Protein AF-A0A2T4DTC5-F1 (afdb_monomer)

Solvent-accessible surface area (backbone atoms only — not comparable to full-atom values): 5803 Å² total; per-residue (Å²): 130,85,84,49,71,49,53,38,41,77,75,42,48,89,49,21,55,60,53,50,53,54,49,50,50,55,50,44,55,70,75,33,95,53,48,46,70,50,78,93,47,103,76,54,55,53,50,39,31,38,40,64,52,79,96,42,62,25,37,37,37,27,72,62,88,65,70,81,68,86,47,73,67,54,51,47,53,52,52,53,30,51,49,38,44,65,67,41,88,88,47,50,61,66,48,79,49,79,85

Radius of gyration: 14.16 Å; Cα contacts (8 Å, |Δi|>4): 123; chains: 1; bounding box: 33×29×36 Å

Mean predicted aligned error: 7.41 Å

Sequence (99 aa):
MELDFKYLLLKHGNGARYIFESACDKAFKKEFEKSFSVKCNPGDEGIDVFVGDFDKPLVVYQCKFFPESIGDSQKKQIRDSFKKAKESKEYDLKEGFHR

Organism: NCBI:txid1046115

Foldseek 3Di:
DPPALVVLCVVPPVCSVVVQLVVVVVVCVVVAVAKDADPDDPPPLQAGIWGDDQVDAIEGEGEDDDRPDCDPVNVVVVVSSVVSVCPDPSGHHPYYYYD

pLDDT: mean 76.36, std 10.96, range [37.5, 89.19]

Structure (mmCIF, N/CA/C/O backbone):
data_AF-A0A2T4DTC5-F1
#
_entry.id   AF-A0A2T4DTC5-F1
#
loop_
_atom_site.group_PDB
_atom_site.id
_atom_site.type_symbol
_atom_site.label_atom_id
_atom_site.label_alt_id
_atom_site.label_comp_id
_atom_site.label_asym_id
_atom_site.label_entity_id
_atom_site.label_seq_id
_atom_site.pdbx_PDB_ins_code
_atom_site.Cartn_x
_atom_site.Cartn_y
_atom_site.Cartn_z
_atom_site.occupancy
_atom_site.B_iso_or_equiv
_atom_site.auth_seq_id
_atom_site.auth_comp_id
_atom_site.auth_asym_id
_atom_site.auth_atom_id
_atom_site.pdbx_PDB_model_num
ATOM 1 N N . MET A 1 1 ? 14.225 -17.469 -14.967 1.00 41.00 1 MET A N 1
ATOM 2 C CA . MET A 1 1 ? 14.018 -16.009 -15.016 1.00 41.00 1 MET A CA 1
ATOM 3 C C . MET A 1 1 ? 12.957 -15.707 -13.979 1.00 41.00 1 MET A C 1
ATOM 5 O O . MET A 1 1 ? 11.806 -16.049 -14.212 1.00 41.00 1 MET A O 1
ATOM 9 N N . GLU A 1 2 ? 13.342 -15.216 -12.802 1.00 46.25 2 GLU A N 1
ATOM 10 C CA . GLU A 1 2 ? 12.349 -14.710 -11.850 1.00 46.25 2 GLU A CA 1
ATOM 11 C C . GLU A 1 2 ? 11.691 -13.491 -12.495 1.00 46.25 2 GLU A C 1
ATOM 13 O O . GLU A 1 2 ? 12.354 -12.502 -12.811 1.00 46.25 2 GLU A O 1
ATOM 18 N N . LEU A 1 3 ? 10.399 -13.611 -12.792 1.00 52.25 3 LEU A N 1
ATOM 19 C CA . LEU A 1 3 ? 9.573 -12.509 -13.269 1.00 52.25 3 LEU A CA 1
ATOM 20 C C . LEU A 1 3 ? 9.301 -11.588 -12.076 1.00 52.25 3 LEU A C 1
ATOM 22 O O . LEU A 1 3 ? 8.242 -11.645 -11.461 1.00 52.25 3 LEU A O 1
ATOM 26 N N . ASP A 1 4 ? 10.295 -10.780 -11.727 1.00 70.94 4 ASP A N 1
ATOM 27 C CA . ASP A 1 4 ? 10.138 -9.662 -10.801 1.00 70.94 4 ASP A CA 1
ATOM 28 C C . ASP A 1 4 ? 9.217 -8.598 -11.431 1.00 70.94 4 ASP A C 1
ATOM 30 O O . ASP A 1 4 ? 8.965 -8.590 -12.644 1.00 70.94 4 ASP A O 1
ATOM 34 N N . PHE A 1 5 ? 8.728 -7.648 -1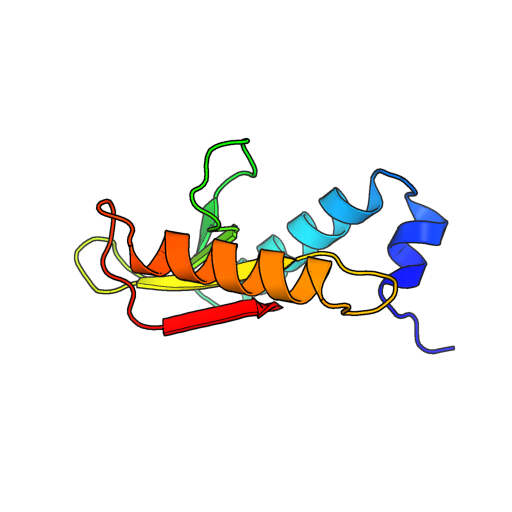0.640 1.00 74.12 5 PHE A N 1
ATOM 35 C CA . PHE A 1 5 ? 7.823 -6.601 -11.101 1.00 74.12 5 PHE A CA 1
ATOM 36 C C . PHE A 1 5 ? 8.424 -5.678 -12.179 1.00 74.12 5 PHE A C 1
ATOM 38 O O . PHE A 1 5 ? 7.699 -4.919 -12.826 1.00 74.12 5 PHE A O 1
ATOM 45 N N . LYS A 1 6 ? 9.722 -5.810 -12.477 1.00 78.88 6 LYS A N 1
ATOM 46 C CA . LYS A 1 6 ? 10.367 -5.285 -13.694 1.00 78.88 6 LYS A CA 1
ATOM 47 C C . LYS A 1 6 ? 9.679 -5.748 -14.981 1.00 78.88 6 LYS A C 1
ATOM 49 O O . LYS A 1 6 ? 9.658 -5.007 -15.960 1.00 78.88 6 LYS A O 1
ATOM 54 N N . TYR A 1 7 ? 9.052 -6.924 -14.984 1.00 82.62 7 TYR A N 1
ATOM 55 C CA . TYR A 1 7 ? 8.223 -7.373 -16.104 1.00 82.62 7 TYR A CA 1
ATOM 56 C C . TYR A 1 7 ? 7.047 -6.426 -16.378 1.00 82.62 7 TYR A C 1
ATOM 58 O O . TYR A 1 7 ? 6.712 -6.182 -17.537 1.00 82.62 7 TYR A O 1
ATOM 66 N N . LEU A 1 8 ? 6.446 -5.844 -15.333 1.00 82.62 8 LEU A N 1
ATOM 67 C CA . LEU A 1 8 ? 5.363 -4.877 -15.502 1.00 82.62 8 LEU A CA 1
ATOM 68 C C . LEU A 1 8 ? 5.867 -3.615 -16.204 1.00 82.62 8 LEU A C 1
ATOM 70 O O . LEU A 1 8 ? 5.189 -3.133 -17.109 1.00 82.62 8 LEU A O 1
ATOM 74 N N . LEU A 1 9 ? 7.066 -3.128 -15.855 1.00 83.31 9 LEU A N 1
ATOM 75 C CA . LEU A 1 9 ? 7.703 -2.014 -16.569 1.00 83.31 9 LEU A CA 1
ATOM 76 C C . LEU A 1 9 ? 7.946 -2.353 -18.038 1.00 83.31 9 LEU A C 1
ATOM 78 O O . LEU A 1 9 ? 7.578 -1.572 -18.910 1.00 83.31 9 LEU A O 1
ATOM 82 N N . LEU A 1 10 ? 8.528 -3.521 -18.316 1.00 84.88 10 LEU A 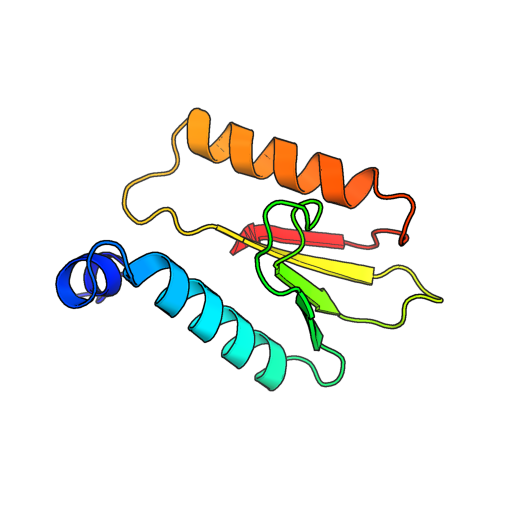N 1
ATOM 83 C CA . LEU A 1 10 ? 8.832 -3.950 -19.683 1.00 84.88 10 LEU A CA 1
ATOM 84 C C . LEU A 1 10 ? 7.573 -4.049 -20.552 1.00 84.88 10 LEU A C 1
ATOM 86 O O . LEU A 1 10 ? 7.602 -3.700 -21.728 1.00 84.88 10 LEU A O 1
ATOM 90 N N . LYS A 1 11 ? 6.465 -4.521 -19.976 1.00 87.31 11 LYS A N 1
ATOM 91 C CA . LYS A 1 11 ? 5.219 -4.764 -20.707 1.00 87.31 11 LYS A CA 1
ATOM 92 C C . LYS A 1 11 ? 4.312 -3.541 -20.815 1.0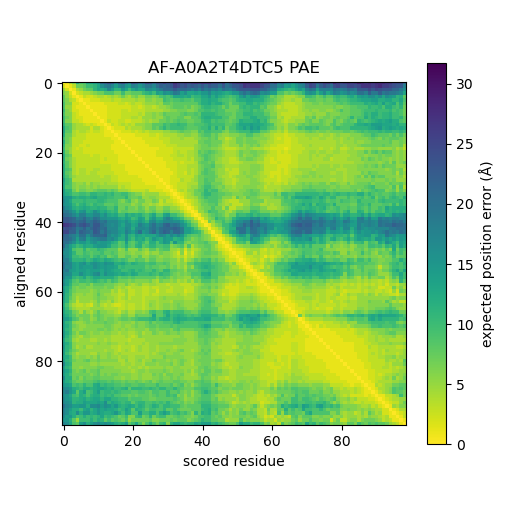0 87.31 11 LYS A C 1
ATOM 94 O O . LYS A 1 11 ? 3.598 -3.403 -21.804 1.00 87.31 11 LYS A O 1
ATOM 99 N N . HIS A 1 12 ? 4.291 -2.691 -19.792 1.00 85.00 12 HIS A N 1
ATOM 100 C CA . HIS A 1 12 ? 3.290 -1.631 -19.653 1.00 85.00 12 HIS A CA 1
ATOM 101 C C . HIS A 1 12 ? 3.886 -0.222 -19.536 1.00 85.00 12 HIS A C 1
ATOM 103 O O . HIS A 1 12 ? 3.126 0.747 -19.527 1.00 85.00 12 HIS A O 1
ATOM 109 N N . GLY A 1 13 ? 5.214 -0.078 -19.458 1.00 85.19 13 GLY A N 1
ATOM 110 C CA . GLY A 1 13 ? 5.895 1.213 -19.347 1.00 85.19 13 GLY A CA 1
ATOM 111 C C . GLY A 1 13 ? 5.328 2.060 -18.205 1.00 85.19 13 GLY A C 1
ATOM 112 O O . GLY A 1 13 ? 5.206 1.594 -17.073 1.00 85.19 13 GLY A O 1
ATOM 113 N N . ASN A 1 14 ? 4.894 3.284 -18.518 1.00 75.88 14 ASN A N 1
ATOM 114 C CA . ASN A 1 14 ? 4.276 4.203 -17.551 1.00 75.88 14 ASN A CA 1
ATOM 115 C C . ASN A 1 14 ? 2.978 3.659 -16.918 1.00 75.88 14 ASN A C 1
ATOM 117 O O . ASN A 1 14 ? 2.604 4.082 -15.828 1.00 75.88 14 ASN A O 1
ATOM 121 N N . GLY A 1 15 ? 2.303 2.703 -17.565 1.00 82.19 15 GLY A N 1
ATOM 122 C CA . GLY A 1 15 ? 1.110 2.040 -17.031 1.00 82.19 15 GLY A CA 1
ATOM 123 C C . GLY A 1 15 ? 1.409 0.944 -16.004 1.00 82.19 15 GLY A C 1
ATOM 124 O O . GLY A 1 15 ? 0.489 0.473 -15.339 1.00 82.19 15 GLY A O 1
ATOM 125 N N . ALA A 1 16 ? 2.673 0.540 -15.837 1.00 84.69 16 ALA A N 1
ATOM 126 C CA . ALA A 1 16 ? 3.066 -0.547 -14.937 1.00 84.69 16 ALA A CA 1
ATOM 127 C C . ALA A 1 16 ? 2.610 -0.322 -13.491 1.00 84.69 16 ALA A C 1
ATOM 129 O O . ALA A 1 16 ? 2.162 -1.259 -12.832 1.00 84.69 16 ALA A O 1
ATOM 130 N N . ARG A 1 17 ? 2.666 0.932 -13.031 1.00 80.38 17 ARG A N 1
ATOM 131 C CA . ARG A 1 17 ? 2.231 1.327 -11.690 1.00 80.38 17 ARG A CA 1
ATOM 132 C C . ARG A 1 17 ? 0.750 1.035 -11.455 1.00 80.38 17 ARG A C 1
ATOM 134 O O . ARG A 1 17 ? 0.407 0.402 -10.466 1.00 80.38 17 ARG A O 1
ATOM 141 N N . TYR A 1 18 ? -0.104 1.432 -12.394 1.00 80.69 18 TYR A N 1
ATOM 142 C CA . TYR A 1 18 ? -1.543 1.184 -12.304 1.00 80.69 18 TYR A CA 1
ATOM 143 C C . TYR A 1 18 ? -1.860 -0.319 -12.282 1.00 80.69 18 TYR A C 1
ATOM 145 O O . TYR A 1 18 ? -2.726 -0.775 -11.536 1.00 80.69 18 TYR A O 1
ATOM 153 N N . ILE A 1 19 ? -1.131 -1.113 -13.075 1.00 84.75 19 ILE A N 1
ATOM 154 C CA . ILE A 1 19 ? -1.295 -2.572 -13.094 1.00 84.75 19 ILE A CA 1
ATOM 155 C C . ILE A 1 19 ? -0.869 -3.196 -11.760 1.00 84.75 19 ILE A C 1
ATOM 157 O O . ILE A 1 19 ? -1.565 -4.083 -11.266 1.00 84.75 19 ILE A O 1
ATOM 161 N N . PHE A 1 20 ? 0.231 -2.726 -11.166 1.00 83.38 20 PHE A N 1
ATOM 162 C CA . PHE A 1 20 ? 0.678 -3.162 -9.843 1.00 83.38 20 PHE A CA 1
ATOM 163 C C . PHE A 1 20 ? -0.363 -2.840 -8.764 1.00 83.38 20 PHE A C 1
ATOM 165 O O . PHE A 1 20 ? -0.799 -3.739 -8.052 1.00 83.38 20 PHE A O 1
ATOM 172 N N . GLU A 1 21 ? -0.836 -1.594 -8.707 1.00 79.06 21 GLU A N 1
ATOM 173 C CA . GLU A 1 21 ? -1.861 -1.158 -7.748 1.00 79.06 21 GLU A CA 1
ATOM 174 C C . GLU A 1 21 ? -3.160 -1.973 -7.906 1.00 79.06 21 GLU A C 1
ATOM 176 O O . GLU A 1 21 ? -3.720 -2.460 -6.923 1.00 79.06 21 GLU A O 1
ATOM 181 N N . SER A 1 22 ? -3.597 -2.234 -9.145 1.00 81.94 22 SER A N 1
ATOM 182 C CA . SER A 1 22 ? -4.762 -3.090 -9.417 1.00 81.94 22 SER A CA 1
ATOM 183 C C . SER A 1 22 ? -4.548 -4.553 -9.002 1.00 81.94 22 SER A C 1
ATOM 185 O O . SER A 1 22 ? -5.495 -5.223 -8.583 1.00 81.94 22 SER A O 1
ATOM 187 N N . ALA A 1 23 ? -3.327 -5.076 -9.125 1.00 84.12 23 ALA A N 1
ATOM 188 C CA . ALA A 1 23 ? -3.000 -6.427 -8.680 1.00 84.12 23 ALA A CA 1
ATOM 189 C C . ALA A 1 23 ? -3.026 -6.535 -7.149 1.00 84.12 23 ALA A C 1
ATOM 191 O O . ALA A 1 23 ? -3.602 -7.490 -6.625 1.00 84.12 23 ALA A O 1
ATOM 192 N N . CYS A 1 24 ? -2.472 -5.545 -6.444 1.00 82.31 24 CYS A N 1
ATOM 193 C CA . CYS A 1 24 ? -2.540 -5.455 -4.988 1.00 82.31 24 CYS A CA 1
ATOM 194 C C . CYS A 1 24 ? -3.992 -5.395 -4.504 1.00 82.31 24 CYS A C 1
ATOM 196 O O . CYS A 1 24 ? -4.375 -6.197 -3.658 1.00 82.31 24 CYS A O 1
ATOM 198 N N . ASP A 1 25 ? -4.819 -4.530 -5.097 1.00 80.62 25 ASP A N 1
ATOM 199 C CA . ASP A 1 25 ? -6.252 -4.429 -4.790 1.00 80.62 25 ASP A CA 1
ATOM 200 C C . ASP A 1 25 ? -6.963 -5.793 -4.869 1.00 80.62 25 ASP A C 1
ATOM 202 O O . ASP A 1 25 ? -7.625 -6.236 -3.929 1.00 80.62 25 ASP A O 1
ATOM 206 N N . LYS A 1 26 ? -6.768 -6.514 -5.979 1.00 84.00 26 LYS A N 1
ATOM 207 C CA . LYS A 1 26 ? -7.349 -7.851 -6.169 1.00 84.00 26 LYS A CA 1
ATOM 208 C C . LYS A 1 26 ? -6.833 -8.865 -5.151 1.00 84.00 26 LYS A C 1
ATOM 210 O O . LYS A 1 26 ? -7.603 -9.720 -4.718 1.00 84.00 26 LYS A O 1
ATOM 215 N N . ALA A 1 27 ? -5.552 -8.795 -4.792 1.00 83.6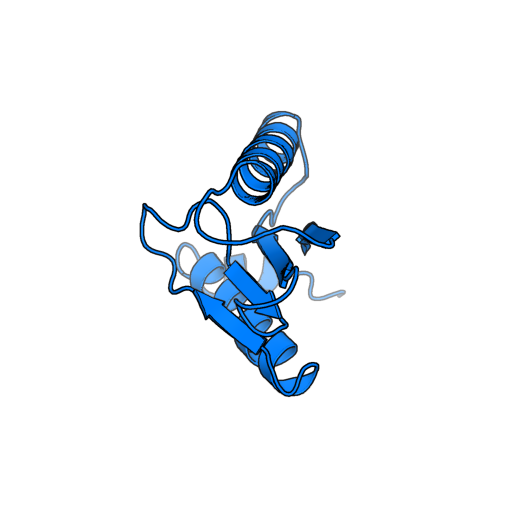9 27 ALA A N 1
ATOM 216 C CA . ALA A 1 27 ? -4.965 -9.677 -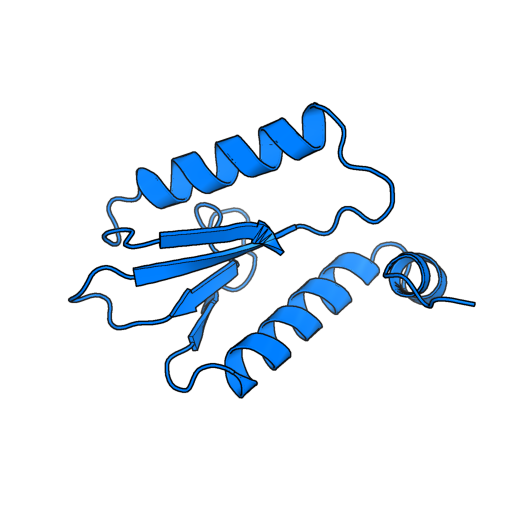3.791 1.00 83.69 27 ALA A CA 1
ATOM 217 C C . ALA A 1 27 ? -5.574 -9.420 -2.406 1.00 83.69 27 ALA A C 1
ATOM 219 O O . ALA A 1 27 ? -6.020 -10.364 -1.761 1.00 83.69 27 ALA A O 1
ATOM 220 N N . PHE A 1 28 ? -5.684 -8.156 -1.988 1.00 81.25 28 PHE A N 1
ATOM 221 C CA . PHE A 1 28 ? -6.276 -7.794 -0.701 1.00 81.25 28 PHE A CA 1
ATOM 222 C C . PHE A 1 28 ? -7.759 -8.161 -0.609 1.00 81.25 28 PHE A C 1
ATOM 224 O O . PHE A 1 28 ? -8.161 -8.740 0.395 1.00 81.25 28 PHE A O 1
ATOM 231 N N . LYS A 1 29 ? -8.541 -7.939 -1.673 1.00 82.50 29 LYS A N 1
ATOM 232 C CA . LYS A 1 29 ? -9.952 -8.367 -1.746 1.00 82.50 29 LYS A CA 1
ATOM 233 C C . LYS A 1 29 ? -10.153 -9.870 -1.641 1.00 82.50 29 LYS A C 1
ATOM 235 O O . LYS A 1 29 ? -11.218 -10.321 -1.235 1.00 82.50 29 LYS A O 1
ATOM 240 N N . LYS A 1 30 ? -9.159 -10.650 -2.062 1.00 85.81 30 LYS A N 1
ATOM 241 C CA . LYS A 1 30 ? -9.194 -12.107 -1.943 1.00 85.81 30 LYS A CA 1
ATOM 242 C C . LYS A 1 30 ? -8.767 -12.575 -0.552 1.00 85.81 30 LYS A C 1
ATOM 244 O O . LYS A 1 30 ? -9.297 -13.571 -0.074 1.00 85.81 30 LYS A O 1
ATOM 249 N N . GLU A 1 31 ? -7.808 -11.886 0.056 1.00 83.44 31 GLU A N 1
ATOM 250 C CA . GLU A 1 31 ? -7.245 -12.245 1.360 1.00 83.44 31 GLU A CA 1
ATOM 251 C C . GLU A 1 31 ? -8.145 -11.812 2.527 1.00 83.44 31 GLU A C 1
ATOM 253 O O . GLU A 1 31 ? -8.233 -12.507 3.536 1.00 83.44 31 GLU A O 1
ATOM 258 N N . PHE A 1 32 ? -8.837 -10.677 2.395 1.00 82.12 32 PHE A N 1
ATOM 259 C CA . PHE A 1 32 ? -9.607 -10.071 3.475 1.00 82.12 32 PHE A CA 1
ATOM 260 C C . PHE A 1 32 ? -11.052 -9.800 3.052 1.00 82.12 32 PHE A C 1
ATOM 262 O O . PHE A 1 32 ? -11.318 -9.040 2.125 1.00 82.12 32 PHE A O 1
ATOM 269 N N . GLU A 1 33 ? -12.003 -10.353 3.805 1.00 77.00 33 GLU A N 1
ATOM 270 C CA . GLU A 1 33 ? -13.444 -10.176 3.565 1.00 77.00 33 GLU A CA 1
ATOM 271 C C . GLU A 1 33 ? -13.906 -8.715 3.741 1.00 77.00 33 GLU A C 1
ATOM 273 O O . GLU A 1 33 ? -14.829 -8.262 3.071 1.00 77.00 33 GLU A O 1
ATOM 278 N N . LYS A 1 34 ? -13.223 -7.950 4.607 1.00 79.19 34 LYS A N 1
ATOM 279 C CA . LYS A 1 34 ? -13.496 -6.529 4.888 1.00 79.19 34 LYS A CA 1
ATOM 280 C C . LYS A 1 34 ? -12.389 -5.593 4.391 1.00 79.19 34 LYS A C 1
ATOM 282 O O . LYS A 1 34 ? -11.992 -4.678 5.111 1.00 79.19 34 LYS A O 1
ATOM 287 N N . SER A 1 35 ? -11.838 -5.841 3.203 1.00 77.38 35 SER A N 1
ATOM 288 C CA . SER A 1 35 ? -10.914 -4.888 2.576 1.00 77.38 35 SER A CA 1
ATOM 289 C C . SER A 1 35 ? -11.657 -3.840 1.761 1.00 77.38 35 SER A C 1
ATOM 291 O O . SER A 1 35 ? -12.487 -4.181 0.912 1.00 77.38 35 SER A O 1
ATOM 293 N N . PHE A 1 36 ? -11.263 -2.587 1.926 1.00 76.88 36 PHE A N 1
ATOM 294 C CA . PHE A 1 36 ? -11.726 -1.479 1.109 1.00 76.88 36 PHE A CA 1
ATOM 295 C C . PHE A 1 36 ? -10.525 -0.762 0.512 1.00 76.88 36 PHE A C 1
ATOM 297 O O . PHE A 1 36 ? -9.538 -0.475 1.189 1.00 76.88 36 PHE A O 1
ATOM 304 N N . SER A 1 37 ? -10.616 -0.488 -0.779 1.00 69.06 37 SER A N 1
ATOM 305 C CA . SER A 1 37 ? -9.527 0.079 -1.566 1.00 69.06 37 SER A CA 1
ATOM 306 C C . SER A 1 37 ? -9.825 1.542 -1.809 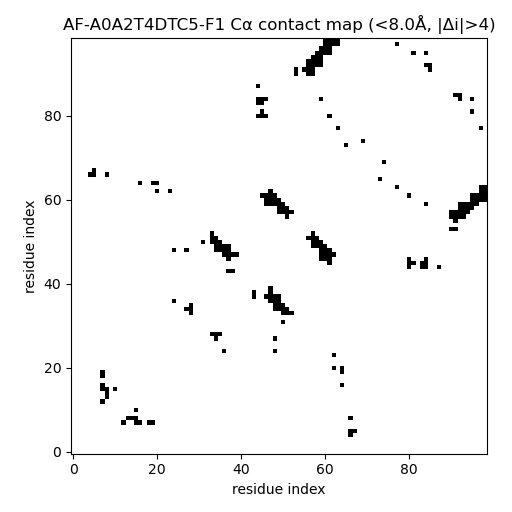1.00 69.06 37 SER A C 1
ATOM 308 O O . SER A 1 37 ? -10.919 1.886 -2.267 1.00 69.06 37 SER A O 1
ATOM 310 N N . VAL A 1 38 ? -8.855 2.398 -1.523 1.00 68.94 38 VAL A N 1
ATOM 311 C CA . VAL A 1 38 ? -8.983 3.829 -1.774 1.00 68.94 38 VAL A CA 1
ATOM 312 C C . VAL A 1 38 ? -8.447 4.087 -3.180 1.00 68.94 38 VAL A C 1
ATOM 314 O O . VAL A 1 38 ? -7.365 3.633 -3.553 1.00 68.94 38 VAL A O 1
ATOM 317 N N . LYS A 1 39 ? -9.260 4.718 -4.033 1.00 58.47 39 LYS A N 1
ATOM 318 C CA . LYS A 1 39 ? -8.844 5.017 -5.406 1.00 58.47 39 LYS A CA 1
ATOM 319 C C . LYS A 1 39 ? -7.812 6.131 -5.369 1.00 58.47 39 LYS A C 1
ATOM 321 O O . LYS A 1 39 ? -8.244 7.253 -5.153 1.00 58.47 39 LYS A O 1
ATOM 326 N N . CYS A 1 40 ? -6.567 5.810 -5.744 1.00 51.38 40 CYS A N 1
ATOM 327 C CA . CYS A 1 40 ? -5.460 6.745 -5.967 1.00 51.38 40 CYS A CA 1
ATOM 328 C C . CYS A 1 40 ? -5.927 8.063 -6.613 1.00 51.38 40 CYS A C 1
ATOM 330 O O . CYS A 1 40 ? -5.965 8.215 -7.836 1.00 51.38 40 CYS A O 1
ATOM 332 N N . ASN A 1 41 ? -6.271 9.024 -5.770 1.00 45.50 41 ASN A N 1
ATOM 333 C CA . ASN A 1 41 ? -6.485 10.418 -6.102 1.00 45.50 41 ASN A CA 1
ATOM 334 C C . ASN A 1 41 ? -5.349 11.186 -5.402 1.00 45.50 41 ASN A C 1
ATOM 336 O O . ASN A 1 41 ? -4.925 10.781 -4.313 1.00 45.50 41 ASN A O 1
ATOM 340 N N . PRO A 1 42 ? -4.787 12.266 -5.977 1.00 37.50 42 PRO A N 1
ATOM 341 C CA . PRO A 1 42 ? -3.807 13.078 -5.269 1.00 37.50 42 PRO A CA 1
ATOM 342 C C . PRO A 1 42 ? -4.502 13.747 -4.068 1.00 37.50 42 PRO A C 1
ATOM 344 O O . PRO A 1 42 ? -5.054 14.834 -4.186 1.00 37.50 42 PRO A O 1
ATOM 347 N N . GLY A 1 43 ? -4.536 13.040 -2.934 1.00 44.78 43 GLY A N 1
ATOM 348 C CA . GLY A 1 43 ? -5.364 13.362 -1.770 1.00 44.78 43 GLY A CA 1
ATOM 349 C C . GLY A 1 43 ? -5.526 12.237 -0.731 1.00 44.78 43 GLY A C 1
ATOM 350 O O . GLY A 1 43 ? -5.818 12.558 0.411 1.00 44.78 43 GLY A O 1
ATOM 351 N N . ASP A 1 44 ? -5.262 10.964 -1.057 1.00 54.12 44 ASP A N 1
ATOM 352 C CA . ASP A 1 44 ? -5.660 9.792 -0.231 1.00 54.12 44 ASP A CA 1
ATOM 353 C C . ASP A 1 44 ? -4.894 9.547 1.085 1.00 54.12 44 ASP A C 1
ATOM 355 O O . ASP A 1 44 ? -4.848 8.427 1.590 1.00 54.12 44 ASP A O 1
ATOM 359 N N . GLU A 1 45 ? -4.215 10.554 1.634 1.00 54.56 45 GLU A N 1
ATOM 360 C CA . GLU A 1 45 ? -3.473 10.449 2.905 1.00 54.56 45 GLU A CA 1
ATOM 361 C C . GLU A 1 45 ? -2.433 9.304 2.984 1.00 54.56 45 GLU A C 1
ATOM 363 O O . GLU A 1 45 ? -1.844 9.059 4.033 1.00 54.56 45 GLU A O 1
ATOM 368 N N . GLY A 1 46 ? -2.124 8.643 1.862 1.00 57.69 46 GLY A N 1
ATOM 369 C CA . GLY A 1 46 ? -1.202 7.509 1.795 1.00 57.69 46 GLY A CA 1
ATOM 370 C C . GLY A 1 46 ? -1.842 6.129 1.978 1.00 57.69 46 GLY A C 1
ATOM 371 O O . GLY A 1 46 ? -1.090 5.172 2.126 1.00 57.69 46 GLY A O 1
ATOM 372 N N . ILE A 1 47 ? -3.170 5.999 1.968 1.00 63.75 47 ILE A N 1
ATOM 373 C CA . ILE A 1 47 ? -3.879 4.714 2.079 1.00 63.75 47 ILE A CA 1
ATOM 374 C C . ILE A 1 47 ? -4.139 4.159 0.683 1.00 63.75 47 ILE A C 1
ATOM 376 O O . ILE A 1 47 ? -4.798 4.811 -0.118 1.00 63.75 47 ILE A O 1
ATOM 380 N N . ASP A 1 48 ? -3.680 2.939 0.414 1.00 67.56 48 ASP A N 1
ATOM 381 C CA . ASP A 1 48 ? -4.055 2.228 -0.812 1.00 67.56 48 ASP A CA 1
ATOM 382 C C . ASP A 1 48 ? -5.178 1.215 -0.516 1.00 67.56 48 ASP A C 1
ATOM 384 O O . ASP A 1 48 ? -6.158 1.115 -1.257 1.00 67.56 48 ASP A O 1
ATOM 388 N N . VAL A 1 49 ? -5.090 0.510 0.619 1.00 69.44 49 VAL A N 1
ATOM 389 C CA . VAL A 1 49 ? -6.130 -0.399 1.124 1.00 69.44 49 VAL A CA 1
ATOM 390 C C . VAL A 1 49 ? -6.222 -0.288 2.644 1.00 69.44 49 VAL A C 1
ATOM 392 O O . VAL A 1 49 ? -5.204 -0.168 3.321 1.00 69.44 49 VAL A O 1
ATOM 395 N N . PHE A 1 50 ? -7.425 -0.393 3.201 1.00 79.38 50 PHE A N 1
ATOM 396 C CA . PHE A 1 50 ? -7.613 -0.630 4.631 1.00 79.38 50 PHE A CA 1
ATOM 397 C C . PHE A 1 50 ? -8.495 -1.854 4.882 1.00 79.38 50 PHE A C 1
ATOM 399 O O . PHE A 1 50 ? -9.313 -2.238 4.045 1.00 79.38 50 PHE A O 1
ATOM 406 N N . VAL A 1 51 ? -8.307 -2.477 6.044 1.00 77.62 51 VAL A N 1
ATOM 407 C CA . VAL A 1 51 ? -9.086 -3.626 6.511 1.00 77.62 51 VAL A CA 1
ATOM 408 C C . VAL A 1 51 ? -9.675 -3.304 7.879 1.00 77.62 51 VAL A C 1
ATOM 410 O O . VAL A 1 51 ? -8.937 -2.982 8.814 1.00 77.62 51 VAL A O 1
ATOM 413 N N . GLY A 1 52 ? -10.999 -3.412 7.997 1.00 77.38 52 GLY A N 1
ATOM 414 C CA . GLY A 1 52 ? -11.726 -3.162 9.242 1.00 77.38 52 GLY A CA 1
ATOM 415 C C . GLY A 1 52 ? -12.987 -2.319 9.063 1.00 77.38 52 GLY A C 1
ATOM 416 O O . GLY A 1 52 ? -13.428 -2.065 7.946 1.00 77.38 52 GLY A O 1
ATOM 417 N N . ASP A 1 53 ? -13.558 -1.908 10.194 1.00 75.00 53 ASP A N 1
ATOM 418 C CA . ASP A 1 53 ? -14.715 -1.013 10.279 1.00 75.00 53 ASP A CA 1
ATOM 419 C C . ASP A 1 53 ? -14.239 0.322 10.878 1.00 75.00 53 ASP A C 1
ATOM 421 O O . ASP A 1 53 ? -13.475 0.289 11.839 1.00 75.00 53 ASP A O 1
ATOM 425 N N . PHE A 1 54 ? -14.683 1.472 10.356 1.00 71.44 54 PHE A N 1
ATOM 426 C CA . PHE A 1 54 ? -14.226 2.807 10.802 1.00 71.44 54 PHE A CA 1
ATOM 427 C C . PHE A 1 54 ? -14.501 3.111 12.284 1.00 71.44 54 PHE A C 1
ATOM 429 O O . PHE A 1 54 ? -13.809 3.928 12.880 1.00 71.44 54 PHE A O 1
ATOM 436 N N . ASP A 1 55 ? -15.457 2.412 12.899 1.00 74.38 55 ASP A N 1
ATOM 437 C CA . ASP A 1 55 ? -15.755 2.513 14.335 1.00 74.38 55 ASP A CA 1
ATOM 438 C C . ASP A 1 55 ? -14.692 1.824 15.219 1.00 74.38 55 ASP A C 1
ATOM 440 O O . ASP A 1 55 ? -14.811 1.786 16.447 1.00 74.38 55 ASP A O 1
ATOM 444 N N . LYS A 1 56 ? -13.674 1.205 14.607 1.00 77.44 56 LYS A N 1
ATOM 445 C CA . LYS A 1 56 ? -12.564 0.509 15.264 1.00 77.44 56 LYS A CA 1
ATOM 446 C C . LYS A 1 56 ? -11.233 0.893 14.607 1.00 77.44 56 LYS A C 1
ATOM 448 O O . LYS A 1 56 ? -11.207 1.251 13.433 1.00 77.44 56 LYS A O 1
ATOM 453 N N . PRO A 1 57 ? -10.103 0.724 15.317 1.00 77.56 57 PRO A N 1
ATOM 454 C CA . PRO A 1 57 ? -8.790 0.915 14.719 1.00 77.56 57 PRO A CA 1
ATOM 455 C C . PRO A 1 57 ? -8.586 0.050 13.463 1.00 77.56 57 PRO A C 1
ATOM 457 O O . PRO A 1 57 ? -8.750 -1.175 13.511 1.00 77.56 57 PRO A O 1
ATOM 460 N N . LEU A 1 58 ? -8.211 0.689 12.354 1.00 82.50 58 LEU A N 1
ATOM 461 C CA . LEU A 1 58 ? -8.050 0.082 11.032 1.00 82.50 58 LEU A CA 1
ATOM 462 C C . LEU A 1 58 ? -6.635 -0.460 10.822 1.00 82.50 58 LEU A C 1
ATOM 464 O O . LEU A 1 58 ? -5.653 0.090 11.326 1.00 82.50 58 LEU A O 1
ATOM 468 N N . VAL A 1 59 ? -6.514 -1.513 10.014 1.00 80.88 59 VAL A N 1
ATOM 469 C CA . VAL A 1 59 ? -5.220 -1.939 9.466 1.00 80.88 59 VAL A CA 1
ATOM 470 C C . VAL A 1 59 ? -5.053 -1.316 8.087 1.00 80.88 59 VAL A C 1
ATOM 472 O O . VAL A 1 59 ? -5.898 -1.525 7.219 1.00 80.88 59 VAL A O 1
ATOM 475 N N . VAL A 1 60 ? -3.971 -0.566 7.878 1.00 81.69 60 VAL A N 1
ATOM 476 C CA . VAL A 1 60 ? -3.700 0.137 6.616 1.00 81.69 60 VAL A CA 1
ATOM 477 C C . VAL A 1 60 ? -2.567 -0.539 5.851 1.00 81.69 60 VAL A C 1
ATOM 479 O O . VAL A 1 60 ? -1.494 -0.813 6.389 1.00 81.69 60 VAL A O 1
ATOM 482 N N . TYR A 1 61 ? -2.789 -0.757 4.561 1.00 81.38 61 TYR A N 1
ATOM 483 C CA . TYR A 1 61 ? -1.810 -1.268 3.615 1.00 81.38 61 TYR A CA 1
ATOM 484 C C . TYR A 1 61 ? -1.499 -0.204 2.563 1.00 81.38 61 TYR A C 1
ATOM 486 O O . TYR A 1 61 ? -2.396 0.389 1.961 1.00 81.38 61 TYR A O 1
ATOM 494 N N . GLN A 1 62 ? -0.206 0.015 2.337 1.00 78.69 62 GLN A N 1
ATOM 495 C CA . GLN A 1 62 ? 0.308 0.943 1.336 1.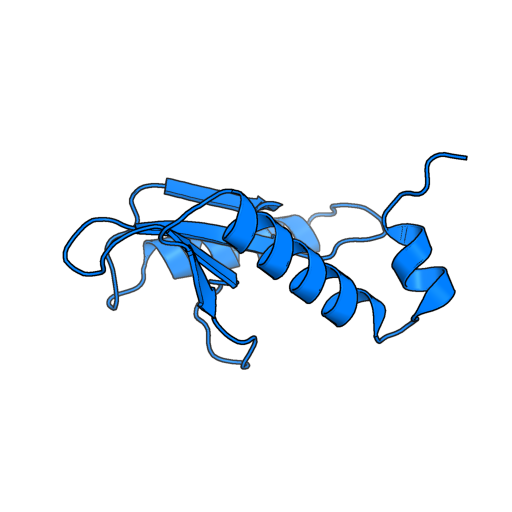00 78.69 62 GLN A CA 1
ATOM 496 C C . GLN A 1 62 ? 1.096 0.159 0.287 1.00 78.69 62 GLN A C 1
ATOM 498 O O . GLN A 1 62 ? 2.011 -0.594 0.623 1.00 78.69 62 GLN A O 1
ATOM 503 N N . CYS A 1 63 ? 0.742 0.329 -0.979 1.00 78.44 63 CYS A N 1
ATOM 504 C CA . CYS A 1 63 ? 1.339 -0.344 -2.122 1.00 78.44 63 CYS A CA 1
ATOM 505 C C . CYS A 1 63 ? 2.226 0.662 -2.853 1.00 78.44 63 CYS A C 1
ATOM 507 O O . CYS A 1 63 ? 1.737 1.581 -3.511 1.00 78.44 63 CYS A O 1
ATOM 509 N N . LYS A 1 64 ? 3.550 0.525 -2.739 1.00 77.88 64 LYS A N 1
ATOM 510 C CA . LYS A 1 64 ? 4.484 1.462 -3.381 1.00 77.88 64 LYS A CA 1
ATOM 511 C C . LYS A 1 64 ? 5.292 0.748 -4.451 1.00 77.88 64 LYS A C 1
ATOM 513 O O . LYS A 1 64 ? 6.154 -0.075 -4.168 1.00 77.88 64 LYS A O 1
ATOM 518 N N . PHE A 1 65 ? 5.050 1.124 -5.703 1.00 80.38 65 PHE A N 1
ATOM 519 C CA . PHE A 1 65 ? 5.741 0.527 -6.836 1.00 80.38 65 PHE A CA 1
ATOM 520 C C . PHE A 1 65 ? 7.162 1.092 -7.005 1.00 80.38 65 PHE A C 1
ATOM 522 O O . PHE A 1 65 ? 7.351 2.155 -7.600 1.00 80.38 65 PHE A O 1
ATOM 529 N N . PHE A 1 66 ? 8.166 0.366 -6.499 1.00 83.81 66 PHE A N 1
ATOM 530 C CA . PHE A 1 66 ? 9.593 0.683 -6.649 1.00 83.81 66 PHE A CA 1
ATOM 531 C C . PHE A 1 66 ? 10.322 -0.405 -7.455 1.00 83.81 66 PHE A C 1
ATOM 533 O O . PHE A 1 66 ? 10.994 -1.254 -6.878 1.00 83.81 66 PHE A O 1
ATOM 540 N N . PRO A 1 67 ? 10.209 -0.396 -8.795 1.00 74.69 67 PRO A N 1
ATOM 541 C CA . PRO A 1 67 ? 10.693 -1.488 -9.647 1.00 74.69 67 PRO A CA 1
ATOM 542 C C . PRO A 1 67 ? 12.220 -1.577 -9.787 1.00 74.69 67 PRO A C 1
ATOM 544 O O . PRO A 1 67 ? 12.730 -2.542 -10.356 1.00 74.69 67 PRO A O 1
ATOM 547 N N . GLU A 1 68 ? 12.955 -0.569 -9.318 1.00 80.25 68 GLU A N 1
ATOM 548 C CA . GLU A 1 68 ? 14.415 -0.596 -9.311 1.00 80.25 68 GLU A CA 1
ATOM 549 C C . GLU A 1 68 ? 14.966 -1.021 -7.951 1.00 80.25 68 GLU A C 1
ATOM 551 O O . GLU A 1 68 ? 15.175 -2.205 -7.703 1.00 80.25 68 GLU A O 1
ATOM 556 N N . SER A 1 69 ? 15.248 -0.049 -7.085 1.00 78.44 69 SER A N 1
ATOM 557 C CA . SER A 1 69 ? 15.840 -0.261 -5.771 1.00 78.44 69 SER A CA 1
ATOM 558 C C . SER A 1 69 ? 15.279 0.742 -4.764 1.00 78.44 69 SER A C 1
ATOM 560 O O . SER A 1 69 ? 14.793 1.819 -5.123 1.00 78.44 69 SER A O 1
ATOM 562 N N . ILE A 1 70 ? 15.330 0.376 -3.483 1.00 83.50 70 ILE A N 1
ATOM 563 C CA . ILE A 1 70 ? 14.857 1.224 -2.387 1.00 83.50 70 ILE A CA 1
ATOM 564 C C . ILE A 1 70 ? 16.023 2.088 -1.886 1.00 83.50 70 ILE A C 1
ATOM 566 O O . ILE A 1 70 ? 16.801 1.679 -1.020 1.00 83.50 70 ILE A O 1
ATOM 570 N N . GLY A 1 71 ? 16.130 3.299 -2.432 1.00 86.44 71 GLY A N 1
ATOM 571 C CA . GLY A 1 71 ? 17.051 4.341 -1.978 1.00 86.44 71 GLY A CA 1
ATOM 572 C C . GLY A 1 71 ? 16.442 5.258 -0.914 1.00 86.44 71 GLY A C 1
ATOM 573 O O . GLY A 1 71 ? 15.319 5.061 -0.445 1.00 86.44 71 GLY A O 1
ATOM 574 N N . ASP A 1 72 ? 17.173 6.302 -0.523 1.00 89.19 72 ASP A N 1
ATOM 575 C CA . ASP A 1 72 ? 16.739 7.209 0.550 1.00 89.19 72 ASP A CA 1
ATOM 576 C C . ASP A 1 72 ? 15.476 7.999 0.203 1.00 89.19 72 ASP A C 1
ATOM 578 O O . ASP A 1 72 ? 14.651 8.258 1.082 1.00 89.19 72 ASP A O 1
ATOM 582 N N . SER A 1 73 ? 15.280 8.312 -1.081 1.00 85.19 73 SER A N 1
ATOM 583 C CA . SER A 1 73 ? 14.055 8.945 -1.574 1.00 85.19 73 SER A CA 1
ATOM 584 C C . SER A 1 73 ? 12.844 8.022 -1.400 1.00 85.19 73 SER A C 1
ATOM 586 O O . SER A 1 73 ? 11.838 8.428 -0.819 1.00 85.19 73 SER A O 1
ATOM 588 N N . GLN A 1 74 ? 12.960 6.747 -1.790 1.00 85.94 74 GLN A N 1
ATOM 589 C CA . GLN A 1 74 ? 11.900 5.747 -1.617 1.00 85.94 74 GLN A CA 1
ATOM 590 C C . GLN A 1 74 ? 11.617 5.494 -0.130 1.00 85.94 74 GLN A C 1
ATOM 592 O O . GLN A 1 74 ? 10.462 5.504 0.293 1.00 85.94 74 GLN A O 1
ATOM 597 N N . LYS A 1 75 ? 12.659 5.374 0.705 1.00 86.62 75 LYS A N 1
ATOM 598 C CA . LYS A 1 75 ? 12.508 5.261 2.169 1.00 86.62 75 LYS A CA 1
ATOM 599 C C . LYS A 1 75 ? 11.822 6.482 2.771 1.00 86.62 75 LYS A C 1
ATOM 601 O O . LYS A 1 75 ? 11.033 6.351 3.704 1.00 86.62 75 LYS A O 1
ATOM 606 N N . LYS A 1 76 ? 12.131 7.686 2.283 1.00 87.06 76 LYS A N 1
ATOM 607 C CA . LYS A 1 76 ? 11.453 8.912 2.713 1.00 87.06 76 LYS A CA 1
ATOM 608 C C . LYS A 1 76 ? 9.976 8.874 2.325 1.00 87.06 76 LYS A C 1
ATOM 610 O O . LYS A 1 76 ? 9.147 9.130 3.185 1.00 87.06 76 LYS A O 1
ATOM 615 N N . GLN A 1 77 ? 9.646 8.470 1.100 1.00 82.12 77 GLN A N 1
ATOM 616 C CA . GLN A 1 77 ? 8.254 8.318 0.664 1.00 82.12 77 GLN A CA 1
ATOM 617 C C . GLN A 1 77 ? 7.478 7.310 1.521 1.00 82.12 77 GLN A C 1
ATOM 619 O O . GLN A 1 77 ? 6.356 7.607 1.919 1.00 82.12 77 GLN A O 1
ATOM 624 N N . ILE A 1 78 ? 8.080 6.164 1.854 1.00 83.88 78 ILE A N 1
ATOM 625 C CA . ILE A 1 78 ? 7.507 5.162 2.771 1.00 83.88 78 ILE A CA 1
ATOM 626 C C . ILE A 1 78 ? 7.230 5.790 4.144 1.00 83.88 78 ILE A C 1
ATOM 628 O O . ILE A 1 78 ? 6.105 5.756 4.632 1.00 83.88 78 ILE A O 1
ATOM 632 N N . ARG A 1 79 ? 8.234 6.430 4.755 1.00 86.75 79 ARG A N 1
ATOM 633 C CA . ARG A 1 79 ? 8.095 7.043 6.088 1.00 86.75 79 ARG A CA 1
ATOM 634 C C . ARG A 1 79 ? 7.060 8.164 6.119 1.00 86.75 79 ARG A C 1
ATOM 636 O O . ARG A 1 79 ? 6.268 8.223 7.053 1.00 86.75 79 ARG A O 1
ATOM 643 N N . ASP A 1 80 ? 7.058 9.031 5.113 1.00 85.19 80 ASP A N 1
ATOM 644 C CA . ASP A 1 80 ? 6.116 10.148 5.024 1.00 85.19 80 ASP A CA 1
ATOM 645 C C . ASP A 1 80 ? 4.680 9.638 4.835 1.00 85.19 80 ASP A C 1
ATOM 647 O O . ASP A 1 80 ? 3.754 10.156 5.452 1.00 85.19 80 ASP A O 1
ATOM 651 N N . SER A 1 81 ? 4.497 8.599 4.015 1.00 79.56 81 SER A N 1
ATOM 652 C CA . SER A 1 81 ? 3.197 7.966 3.771 1.00 79.56 81 SER A CA 1
ATOM 653 C C . SER A 1 81 ? 2.680 7.241 5.021 1.00 79.56 81 SER A C 1
ATOM 655 O O . SER A 1 81 ? 1.511 7.377 5.376 1.00 79.56 81 SER A O 1
ATOM 657 N N . PHE A 1 82 ? 3.553 6.552 5.761 1.00 82.31 82 PHE A N 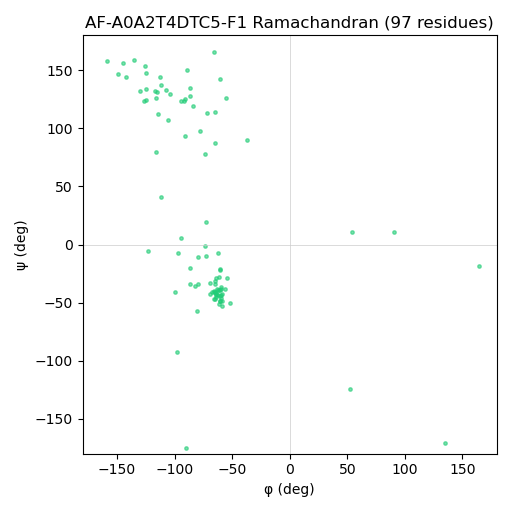1
ATOM 658 C CA . PHE A 1 82 ? 3.206 5.955 7.053 1.00 82.31 82 PHE A CA 1
ATOM 659 C C . PHE A 1 82 ? 2.835 7.004 8.105 1.00 82.31 82 PHE A C 1
ATOM 661 O O . PHE A 1 82 ? 1.866 6.839 8.842 1.00 82.31 82 PHE A O 1
ATOM 668 N N . LYS A 1 83 ? 3.599 8.101 8.172 1.00 84.19 83 LYS A N 1
ATOM 669 C CA . LYS A 1 83 ? 3.341 9.197 9.107 1.00 84.19 83 LYS A CA 1
ATOM 670 C C . LYS A 1 83 ? 1.965 9.816 8.864 1.00 84.19 83 LYS A C 1
ATOM 672 O O . LYS A 1 83 ? 1.230 10.002 9.823 1.00 84.19 83 LYS A O 1
ATOM 677 N N . LYS A 1 84 ? 1.600 10.062 7.601 1.00 81.81 84 LYS A N 1
ATOM 678 C CA . LYS A 1 84 ? 0.266 10.568 7.243 1.00 81.81 84 LYS A CA 1
ATOM 679 C C . LYS A 1 84 ? -0.850 9.629 7.692 1.00 81.81 84 LYS A C 1
ATOM 681 O O . LYS A 1 84 ? -1.789 10.095 8.316 1.00 81.81 84 LYS A O 1
ATOM 686 N N . ALA A 1 85 ? -0.706 8.324 7.457 1.00 79.88 85 ALA A N 1
ATOM 687 C CA . ALA A 1 85 ? -1.695 7.347 7.910 1.00 79.88 85 ALA A CA 1
ATOM 688 C C . ALA A 1 85 ? -1.839 7.323 9.441 1.00 79.88 85 ALA A C 1
ATOM 690 O O . ALA A 1 85 ? -2.941 7.241 9.967 1.00 79.88 85 ALA A O 1
ATOM 691 N N . LYS A 1 86 ? -0.724 7.443 10.171 1.00 81.06 86 LYS A N 1
ATOM 692 C CA . LYS A 1 86 ? -0.728 7.493 11.639 1.00 81.06 86 LYS A CA 1
ATOM 693 C C . LYS A 1 86 ? -1.340 8.782 12.200 1.00 81.06 86 LYS A C 1
ATOM 695 O O . LYS A 1 86 ? -1.894 8.762 13.292 1.00 81.06 86 LYS A O 1
ATOM 700 N N . GLU A 1 87 ? -1.168 9.898 11.503 1.00 84.12 87 GLU A N 1
ATOM 701 C CA . GLU A 1 87 ? -1.640 11.224 11.920 1.00 84.12 87 GLU A CA 1
ATOM 702 C C . GLU A 1 87 ? -3.011 11.584 11.325 1.00 84.12 87 GLU A C 1
ATOM 704 O O . GLU A 1 87 ? -3.468 12.717 11.506 1.00 84.12 87 GLU A O 1
ATOM 709 N N . SER A 1 88 ? -3.659 10.650 10.618 1.00 79.62 88 SER A N 1
ATOM 710 C CA . SER A 1 88 ? -4.995 10.866 10.070 1.00 79.62 88 SER A CA 1
ATOM 711 C C . SER A 1 88 ? -5.992 11.143 11.193 1.00 79.62 88 SER A C 1
ATOM 713 O O . SER A 1 88 ? -5.915 10.575 12.281 1.00 79.62 88 SER A O 1
ATOM 715 N N . LYS A 1 89 ? -6.928 12.053 10.924 1.00 80.31 89 LYS A N 1
ATOM 716 C CA . LYS A 1 89 ? -8.048 12.360 11.824 1.00 80.31 89 LYS A CA 1
ATOM 717 C C . LYS A 1 89 ? -9.325 11.619 11.435 1.00 80.31 89 LYS A C 1
ATOM 719 O O . LYS A 1 89 ? -10.304 11.694 12.169 1.00 80.31 89 LYS A O 1
ATOM 724 N N . GLU A 1 90 ? -9.309 10.943 10.290 1.00 78.12 90 GLU A N 1
ATOM 725 C CA . GLU A 1 90 ? -10.471 10.268 9.711 1.00 78.12 90 GLU A CA 1
ATOM 726 C C . GLU A 1 90 ? -10.642 8.842 10.260 1.00 78.12 90 GLU A C 1
ATOM 728 O O . GLU A 1 90 ? -11.726 8.270 10.180 1.00 78.12 90 GLU A O 1
ATOM 733 N N . TYR A 1 91 ? -9.578 8.252 10.818 1.00 76.88 91 TYR A N 1
ATOM 734 C CA . TYR A 1 91 ? -9.591 6.918 11.420 1.00 76.88 91 TYR A CA 1
ATOM 735 C C . TYR A 1 91 ? -8.436 6.732 12.409 1.00 76.88 91 TYR A C 1
ATOM 737 O O . TYR A 1 91 ? -7.391 7.371 12.299 1.00 76.88 91 TYR A O 1
ATOM 745 N N . ASP A 1 92 ? -8.594 5.778 13.326 1.00 78.94 92 ASP A N 1
ATOM 746 C CA . ASP A 1 92 ? -7.509 5.333 14.197 1.00 78.94 92 ASP A CA 1
ATOM 747 C C . ASP A 1 92 ? -6.688 4.229 13.519 1.00 78.94 92 ASP A C 1
ATOM 749 O O . ASP A 1 92 ? -7.225 3.212 13.073 1.00 78.94 92 ASP A O 1
ATOM 753 N N . LEU A 1 93 ? -5.365 4.387 13.462 1.00 76.19 93 LEU A N 1
ATOM 754 C CA . LEU A 1 93 ? -4.468 3.369 12.913 1.00 76.19 93 LEU A CA 1
ATOM 755 C C . LEU A 1 93 ? -4.132 2.309 13.971 1.00 76.19 93 LEU A C 1
ATOM 757 O O . LEU A 1 93 ? -3.491 2.605 14.979 1.00 76.19 93 LEU A O 1
ATOM 761 N N . LYS A 1 94 ? -4.481 1.048 13.697 1.00 78.75 94 LYS A N 1
ATOM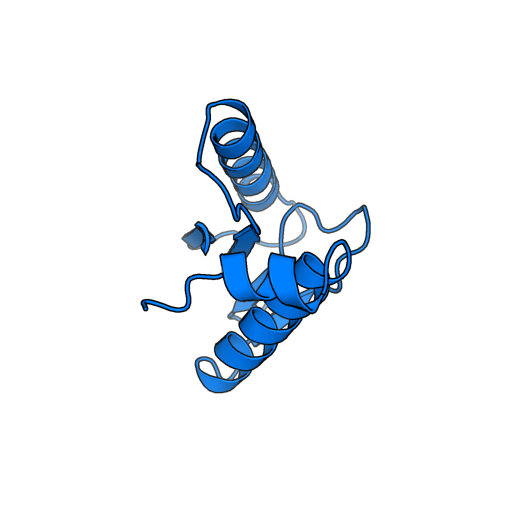 762 C CA . LYS A 1 94 ? -4.040 -0.107 14.489 1.00 78.75 94 LYS A CA 1
ATOM 763 C C . LYS A 1 94 ? -2.622 -0.536 14.114 1.00 78.75 94 LYS A C 1
ATOM 765 O O . LYS A 1 94 ? -1.743 -0.593 14.967 1.00 78.75 94 LYS A O 1
ATOM 770 N N . GLU A 1 95 ? -2.416 -0.842 12.833 1.00 78.12 95 GLU A N 1
ATOM 771 C CA . GLU A 1 95 ? -1.163 -1.348 12.258 1.00 78.12 95 GLU A CA 1
ATOM 772 C C . GLU A 1 95 ? -1.027 -0.874 10.804 1.00 78.12 95 GLU A C 1
ATOM 774 O O . GLU A 1 95 ? -2.029 -0.748 10.098 1.00 78.12 95 GLU A O 1
ATOM 779 N N . GLY A 1 96 ? 0.206 -0.625 10.346 1.00 71.19 96 GLY A N 1
ATOM 780 C CA . GLY A 1 96 ? 0.474 -0.184 8.975 1.00 71.19 96 GLY A CA 1
ATOM 781 C C . GLY A 1 96 ? 1.568 -1.000 8.290 1.00 71.19 96 GLY A C 1
ATOM 782 O O . GLY A 1 96 ? 2.651 -1.187 8.847 1.00 71.19 96 GLY A O 1
ATOM 783 N N . PHE A 1 97 ? 1.298 -1.446 7.062 1.00 73.69 97 PHE A N 1
ATOM 784 C CA . PHE A 1 97 ? 2.186 -2.301 6.269 1.00 73.69 97 PHE A CA 1
ATOM 785 C C . PHE A 1 97 ? 2.491 -1.687 4.900 1.00 73.69 97 PHE A C 1
ATOM 787 O O . PHE A 1 97 ? 1.636 -1.041 4.297 1.00 73.69 97 PHE A O 1
ATOM 794 N N . HIS A 1 98 ? 3.696 -1.944 4.385 1.00 68.56 98 HIS A N 1
ATOM 795 C CA . HIS A 1 98 ? 4.103 -1.552 3.033 1.00 68.56 98 HIS A CA 1
ATOM 796 C C . HIS A 1 98 ? 4.395 -2.799 2.206 1.00 68.56 98 HIS A C 1
ATOM 798 O O . HIS A 1 98 ? 5.103 -3.691 2.683 1.00 68.56 98 HIS A O 1
ATOM 804 N N . ARG A 1 99 ? 3.850 -2.854 0.992 1.00 64.62 99 ARG A N 1
ATOM 805 C CA . ARG A 1 99 ? 4.089 -3.916 0.012 1.00 64.62 99 ARG A CA 1
ATOM 806 C C . ARG A 1 99 ? 4.540 -3.348 -1.327 1.00 64.62 99 ARG A C 1
ATOM 808 O O . ARG A 1 99 ? 4.145 -2.203 -1.660 1.00 64.62 99 ARG A O 1
#

Nearest PDB structures (foldseek):
  6xl1-assembly1_B  TM=5.399E-01  e=1.283E-01  Treponema succinifaciens DSM 2489
  1wtd-assembly1_B  TM=5.780E-01  e=4.006E-01  Escherichia coli
  9bgk-assembly1_F  TM=5.433E-01  e=2.445E+00  Vibrio cholerae
  3ux3-assembly1_B  TM=4.265E-01  e=4.179E+00  Homo sapiens
  1ltt-assembly1_F  TM=2.738E-01  e=3.909E+00  Escherichia coli

Secondary structure (DSSP, 8-state):
----THHHHHHHGGGHHHHHHHHHHHHHHHH-TTEEE----TTSTT-SEEES-TTSPEEEEE----SS---HHHHHHHHHHHHHHHT-SSS-EEEEEE-